Protein AF-A0A418JIF5-F1 (afdb_monomer_lite)

Organism: Staphylococcus hyicus (NCBI:txid1284)

Foldseek 3Di:
DDPQPPCLVVLVVVLVVVLVVVCVVDDVDPVSSVVSSVVSVVVSVVVLVVVVCVQLCVVVCQFPVNLCVVLVPDDPVVNVVCVPPCSNHVPDGPDPDDPRDSVSVSVVD

Secondary structure (DSSP, 8-state):
-----TTHHHHHHHHHHHHHHHHHTS---HHHHHHHHHHHHHHHHHHHHHHHHHHTTTT-TTSHHHHHHHHHHS-HHHHHHTSS-TTTS--S-S-SS----TTTGGG--

Radius of gyration: 21.92 Å; chains: 1; bounding box: 45×17×59 Å

pLDDT: mean 77.01, std 14.3, range [36.31, 92.94]

Structure (mmCIF, N/CA/C/O backbone):
data_AF-A0A418JIF5-F1
#
_entry.id   AF-A0A418JIF5-F1
#
loop_
_atom_site.group_PDB
_atom_site.id
_atom_site.type_symbol
_atom_site.label_atom_id
_atom_site.label_alt_id
_atom_site.label_comp_id
_atom_site.label_asym_id
_atom_site.label_entity_id
_atom_site.label_seq_id
_atom_site.pdbx_PDB_ins_code
_atom_site.Cartn_x
_atom_site.Cartn_y
_atom_site.Cartn_z
_atom_site.occupancy
_atom_site.B_iso_or_equiv
_atom_site.auth_seq_id
_atom_site.auth_comp_id
_atom_site.auth_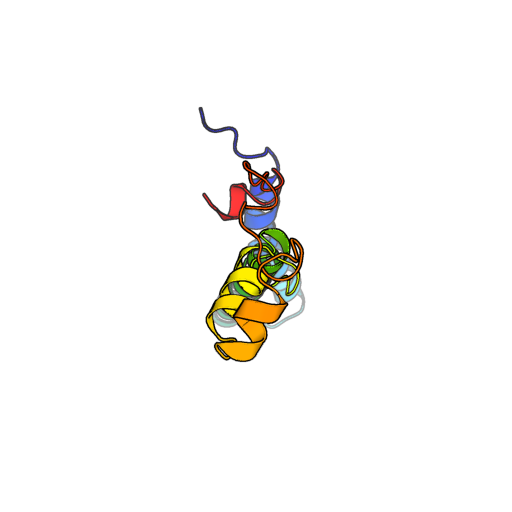asym_id
_atom_site.auth_atom_id
_atom_site.pdbx_PDB_model_num
ATOM 1 N N . MET A 1 1 ? -22.774 1.081 -15.775 1.00 36.31 1 MET A N 1
ATOM 2 C CA . MET A 1 1 ? -21.474 1.619 -16.228 1.00 36.31 1 MET A CA 1
ATOM 3 C C . MET A 1 1 ? -20.749 2.185 -15.016 1.00 36.31 1 MET A C 1
ATOM 5 O O . MET A 1 1 ? -21.178 3.198 -14.481 1.00 36.31 1 MET A O 1
ATOM 9 N N . SER A 1 2 ? -19.736 1.484 -14.513 1.00 39.78 2 SER A N 1
ATOM 10 C CA . SER A 1 2 ? -18.905 1.918 -13.388 1.00 39.78 2 SER A CA 1
ATOM 11 C C . SER A 1 2 ? -18.108 3.160 -13.790 1.00 39.78 2 SER A C 1
ATOM 13 O O . SER A 1 2 ? -17.247 3.105 -14.666 1.00 39.78 2 SER A O 1
ATOM 15 N N . HIS A 1 3 ? -18.405 4.299 -13.165 1.00 41.69 3 HIS A N 1
ATOM 16 C CA . HIS A 1 3 ? -17.580 5.495 -13.284 1.00 41.69 3 HIS A CA 1
ATOM 17 C C . HIS A 1 3 ? -16.248 5.244 -12.568 1.00 41.69 3 HIS A C 1
ATOM 19 O O . HIS A 1 3 ? -16.072 5.602 -11.404 1.00 41.69 3 HIS A O 1
ATOM 25 N N . LEU A 1 4 ? -15.304 4.612 -13.270 1.00 50.19 4 LEU A N 1
ATOM 26 C CA . LEU A 1 4 ? -13.888 4.786 -12.973 1.00 50.19 4 LEU A CA 1
ATOM 27 C C . LEU A 1 4 ? -13.645 6.302 -12.931 1.00 50.19 4 LEU A C 1
ATOM 29 O O . LEU A 1 4 ? -14.041 6.997 -13.874 1.00 50.19 4 LEU A O 1
ATOM 33 N N . PRO A 1 5 ? -13.046 6.858 -11.866 1.00 54.94 5 PRO A N 1
ATOM 34 C CA . PRO A 1 5 ? -12.653 8.253 -11.889 1.00 54.94 5 PRO A CA 1
ATOM 35 C C . PRO A 1 5 ? -11.754 8.441 -13.100 1.00 54.94 5 PRO A C 1
ATOM 37 O O . PRO A 1 5 ? -10.807 7.687 -13.305 1.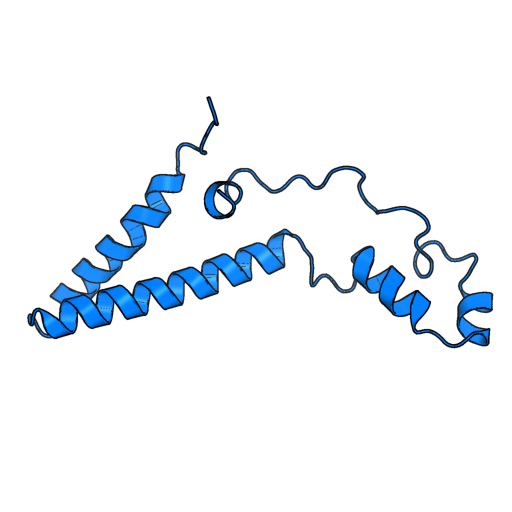00 54.94 5 PRO A O 1
ATOM 40 N N . GLN A 1 6 ? -12.036 9.460 -13.899 1.00 58.44 6 GLN A N 1
ATOM 41 C CA . GLN A 1 6 ? -11.399 9.727 -15.191 1.00 58.44 6 GLN A CA 1
ATOM 42 C C . GLN A 1 6 ? -9.857 9.875 -15.137 1.00 58.44 6 GLN A C 1
ATOM 44 O O . GLN A 1 6 ? -9.214 10.054 -16.164 1.00 58.44 6 GLN A O 1
ATOM 49 N N . ARG A 1 7 ? -9.246 9.778 -13.948 1.00 62.47 7 ARG A N 1
ATOM 50 C CA . ARG A 1 7 ? -7.814 9.927 -13.665 1.00 62.47 7 ARG A CA 1
ATOM 51 C C . ARG A 1 7 ? -7.092 8.629 -13.264 1.00 62.47 7 ARG A C 1
ATOM 53 O O . ARG A 1 7 ? -5.885 8.685 -13.072 1.00 62.47 7 ARG A O 1
ATOM 60 N N . SER A 1 8 ? -7.756 7.469 -13.173 1.00 63.31 8 SER A N 1
ATOM 61 C CA . SER A 1 8 ? -7.097 6.197 -12.787 1.00 63.31 8 SER A CA 1
ATOM 62 C C . SER A 1 8 ? -5.949 5.797 -13.719 1.00 63.31 8 SER A C 1
ATOM 64 O O . SER A 1 8 ? -4.944 5.241 -13.284 1.00 63.31 8 SER A O 1
ATOM 66 N N . TRP A 1 9 ? -6.070 6.153 -14.999 1.00 68.75 9 TRP A N 1
ATOM 67 C CA . TRP A 1 9 ? -5.051 5.933 -16.026 1.00 68.75 9 TRP A CA 1
ATOM 68 C C . TRP A 1 9 ? -3.710 6.601 -15.712 1.00 68.75 9 TRP A C 1
ATOM 70 O O . TRP A 1 9 ? -2.676 6.121 -16.165 1.00 68.75 9 TRP A O 1
ATOM 80 N N . VAL A 1 10 ? -3.708 7.673 -14.911 1.00 74.38 10 VAL A N 1
ATOM 81 C CA . VAL A 1 10 ? -2.478 8.363 -14.505 1.00 74.38 10 VAL A CA 1
ATOM 82 C C . VAL A 1 10 ? -1.573 7.424 -13.710 1.00 74.38 10 VAL A C 1
ATOM 84 O O . VAL A 1 10 ? -0.374 7.403 -13.957 1.00 74.38 10 VAL A O 1
ATOM 87 N N . TYR A 1 11 ? -2.128 6.592 -12.824 1.00 71.31 11 TYR A N 1
ATOM 88 C CA . TYR A 1 11 ? -1.338 5.642 -12.033 1.00 71.31 11 TYR A CA 1
ATOM 89 C C . TYR A 1 11 ? -0.750 4.525 -12.898 1.00 71.31 11 TYR A C 1
ATOM 91 O O . TYR A 1 11 ? 0.417 4.178 -12.737 1.00 71.31 11 TYR A O 1
ATOM 99 N N . ILE A 1 12 ? -1.530 4.026 -13.863 1.00 76.56 12 ILE A N 1
ATOM 100 C CA . ILE A 1 12 ? -1.097 2.981 -14.803 1.00 76.56 12 ILE A CA 1
ATOM 101 C C . ILE A 1 12 ? 0.030 3.494 -15.707 1.00 76.56 12 ILE A C 1
ATOM 103 O O . ILE A 1 12 ? 0.971 2.761 -15.993 1.00 76.56 12 ILE A O 1
ATOM 107 N N . LEU A 1 13 ? -0.040 4.757 -16.139 1.00 82.56 13 LEU A N 1
ATOM 108 C CA . LEU A 1 13 ? 0.976 5.374 -16.995 1.00 82.56 13 LEU A CA 1
ATOM 109 C C . LEU A 1 13 ? 2.204 5.866 -16.219 1.00 82.56 13 LEU A C 1
ATOM 111 O O . LEU A 1 13 ? 3.276 6.004 -16.805 1.00 82.56 13 LEU A O 1
ATOM 115 N N . MET A 1 14 ? 2.083 6.096 -14.911 1.00 83.44 14 MET A N 1
ATOM 116 C CA . MET A 1 14 ? 3.182 6.599 -14.086 1.00 83.44 14 MET A CA 1
ATOM 117 C C . MET A 1 14 ? 4.325 5.585 -13.968 1.00 83.44 14 MET A C 1
ATOM 119 O O . MET A 1 14 ? 5.483 5.956 -14.138 1.00 83.44 14 MET A O 1
ATOM 123 N N . THR A 1 15 ? 4.028 4.300 -13.753 1.00 85.56 15 THR A N 1
ATOM 124 C CA . THR A 1 15 ? 5.053 3.245 -13.649 1.00 85.56 15 THR A CA 1
ATOM 125 C C . THR A 1 15 ? 5.910 3.095 -14.918 1.00 85.56 15 THR A C 1
ATOM 127 O O . THR A 1 15 ? 7.139 3.153 -14.793 1.00 85.56 15 THR A O 1
ATOM 130 N N . PRO A 1 16 ? 5.348 2.951 -16.139 1.00 87.75 16 PRO A N 1
ATOM 131 C CA . PRO A 1 16 ? 6.158 2.882 -17.353 1.00 87.75 16 PRO A CA 1
ATOM 132 C C . PRO A 1 16 ? 6.889 4.200 -17.647 1.00 87.75 16 PRO A C 1
ATOM 134 O O . PRO A 1 16 ? 8.031 4.148 -18.094 1.00 87.75 16 PRO A O 1
ATOM 137 N N . LEU A 1 17 ? 6.313 5.371 -17.334 1.00 89.56 17 LEU A N 1
ATOM 138 C CA . LEU A 1 17 ? 7.010 6.659 -17.481 1.00 89.56 17 LEU A CA 1
ATOM 139 C C . LEU A 1 17 ? 8.242 6.756 -16.578 1.00 89.56 17 LEU A C 1
ATOM 141 O O . LEU A 1 17 ? 9.330 7.051 -17.067 1.00 89.56 17 LEU A O 1
ATOM 145 N N . CYS A 1 18 ? 8.098 6.466 -15.281 1.00 87.31 18 CYS A N 1
ATOM 146 C CA . CYS A 1 18 ? 9.223 6.447 -14.343 1.00 87.31 18 CYS A CA 1
ATOM 147 C C . CYS A 1 18 ? 10.292 5.440 -14.778 1.00 87.31 18 CYS A C 1
ATOM 149 O O . CYS A 1 18 ? 11.482 5.736 -14.716 1.00 87.31 18 CYS A O 1
ATOM 151 N N . THR A 1 19 ? 9.862 4.283 -15.289 1.00 90.12 19 THR A N 1
ATOM 152 C CA . THR A 1 19 ? 10.771 3.254 -15.798 1.00 90.12 19 THR A CA 1
ATOM 153 C C . THR A 1 19 ? 11.593 3.766 -16.978 1.00 90.12 19 THR A C 1
ATOM 155 O O . THR A 1 19 ? 12.815 3.651 -16.970 1.00 90.12 19 THR A O 1
ATOM 158 N N . ILE A 1 20 ? 10.941 4.365 -17.978 1.00 89.06 20 ILE A N 1
ATOM 159 C CA . ILE A 1 20 ? 11.607 4.896 -19.175 1.00 89.06 20 ILE A CA 1
ATOM 160 C C . ILE A 1 20 ? 12.564 6.027 -18.798 1.00 89.06 20 ILE A C 1
ATOM 162 O O . ILE A 1 20 ? 13.716 6.011 -19.224 1.00 89.06 20 ILE A O 1
ATOM 166 N N . VAL A 1 21 ? 12.122 6.974 -17.964 1.00 91.06 21 VAL A N 1
ATOM 167 C CA . VAL A 1 21 ? 12.959 8.096 -17.521 1.00 91.06 21 VAL A CA 1
ATOM 168 C C . VAL A 1 21 ? 14.207 7.586 -16.808 1.00 91.06 21 VAL A C 1
ATOM 170 O O . VAL A 1 21 ? 15.309 7.977 -17.170 1.00 91.06 21 VAL A O 1
ATOM 173 N N . SER A 1 22 ? 14.072 6.683 -15.836 1.00 87.19 22 SER A N 1
ATOM 174 C CA . SER A 1 22 ? 15.235 6.159 -15.115 1.00 87.19 22 SER A CA 1
ATOM 175 C C . SER A 1 22 ? 16.121 5.253 -15.975 1.00 87.19 22 SER A C 1
ATOM 177 O O . SER A 1 22 ? 17.330 5.214 -15.758 1.00 87.19 22 SER A O 1
ATOM 179 N N . TRP A 1 23 ? 15.562 4.556 -16.967 1.00 89.94 23 TRP A N 1
ATOM 180 C CA . TRP A 1 23 ? 16.344 3.752 -17.906 1.00 89.94 23 TRP A CA 1
ATOM 181 C C . TRP A 1 23 ? 17.234 4.611 -18.814 1.00 89.94 23 TRP A C 1
ATOM 183 O O . TRP A 1 23 ? 18.392 4.250 -19.013 1.00 89.94 23 TRP A O 1
ATOM 193 N N . LEU A 1 24 ? 16.751 5.778 -19.266 1.00 88.06 24 LEU A N 1
ATOM 194 C CA . LEU A 1 24 ? 17.535 6.731 -20.074 1.00 88.06 24 LEU A CA 1
ATOM 195 C C . LEU A 1 24 ? 18.804 7.232 -19.361 1.00 88.06 24 LEU A C 1
ATOM 197 O O . LEU A 1 24 ? 19.786 7.577 -20.014 1.00 88.06 24 LEU A O 1
ATOM 201 N N . PHE A 1 25 ? 18.802 7.258 -18.025 1.00 89.00 25 PHE A N 1
ATOM 202 C CA . PHE A 1 25 ? 19.951 7.666 -17.207 1.00 89.00 25 PHE A CA 1
ATOM 203 C C . PHE A 1 25 ? 20.810 6.489 -16.721 1.00 89.00 25 PHE A C 1
ATOM 205 O O . PHE A 1 25 ? 21.677 6.672 -15.867 1.00 89.00 25 PHE A O 1
ATOM 212 N N . SER A 1 26 ? 20.570 5.275 -17.220 1.00 83.06 26 SER A N 1
ATOM 213 C CA . SER A 1 26 ? 21.214 4.065 -16.714 1.00 83.06 26 SER A CA 1
ATOM 214 C C . SER A 1 26 ? 21.744 3.162 -17.833 1.00 83.06 26 SER A C 1
ATOM 216 O O . SER A 1 26 ? 21.961 3.584 -18.970 1.00 83.06 26 SER A O 1
ATOM 218 N N . LEU A 1 27 ? 22.031 1.904 -17.498 1.00 85.19 27 LEU A N 1
ATOM 219 C CA . LEU A 1 27 ? 22.494 0.904 -18.447 1.00 85.19 27 LEU A CA 1
ATOM 220 C C . LEU A 1 27 ? 21.354 0.521 -19.394 1.00 85.19 27 LEU A C 1
ATOM 222 O O . LEU A 1 27 ? 20.313 0.007 -18.977 1.00 85.19 27 LEU A O 1
ATOM 226 N N . HIS A 1 28 ? 21.595 0.723 -20.689 1.00 88.94 28 HIS A N 1
ATOM 227 C CA . HIS A 1 28 ? 20.632 0.490 -21.766 1.00 88.94 28 HIS A CA 1
ATOM 228 C C . HIS A 1 28 ? 20.541 -0.997 -22.151 1.00 88.94 28 HIS A C 1
ATOM 230 O O . HIS A 1 28 ? 20.563 -1.359 -23.325 1.00 88.94 28 HIS A O 1
ATOM 236 N N . THR A 1 29 ? 20.466 -1.885 -21.158 1.00 92.19 29 THR A N 1
ATOM 237 C CA . THR A 1 29 ? 20.246 -3.318 -21.375 1.00 92.19 29 THR A CA 1
ATOM 238 C C . THR A 1 29 ? 18.790 -3.679 -21.104 1.00 92.19 29 THR A C 1
ATOM 240 O O . THR A 1 29 ? 18.127 -3.102 -20.239 1.00 92.19 29 THR A O 1
ATOM 243 N N . TRP A 1 30 ? 18.288 -4.665 -21.848 1.00 87.31 30 TRP A N 1
ATOM 244 C CA . TRP A 1 30 ? 16.920 -5.164 -21.696 1.00 87.31 30 TRP A CA 1
ATOM 245 C C . TRP A 1 30 ? 16.655 -5.736 -20.297 1.00 87.31 30 TRP A C 1
ATOM 247 O O . TRP A 1 30 ? 15.610 -5.495 -19.697 1.00 87.31 30 TRP A O 1
ATOM 257 N N . THR A 1 31 ? 17.635 -6.447 -19.740 1.00 90.19 31 THR A N 1
ATOM 258 C CA . THR A 1 31 ? 17.552 -7.011 -18.388 1.00 90.19 31 THR A CA 1
ATOM 259 C C . THR A 1 31 ? 17.447 -5.920 -17.328 1.00 90.19 31 THR A C 1
ATOM 261 O O . THR A 1 31 ? 16.624 -6.020 -16.421 1.00 90.19 31 THR A O 1
ATOM 264 N N . HIS A 1 32 ? 18.227 -4.844 -17.464 1.00 88.19 32 HIS A N 1
ATOM 265 C CA . HIS A 1 32 ? 18.165 -3.710 -16.549 1.00 88.19 32 HIS A CA 1
ATOM 266 C C . HIS A 1 32 ? 16.820 -2.975 -16.644 1.00 88.19 32 HIS A C 1
ATOM 268 O O . HIS A 1 32 ? 16.251 -2.615 -15.617 1.00 88.19 32 HIS A O 1
ATOM 274 N N . PHE A 1 33 ? 16.265 -2.829 -17.852 1.00 90.38 33 PHE A N 1
ATOM 275 C CA . PHE A 1 33 ? 14.934 -2.252 -18.061 1.00 90.38 33 PHE A CA 1
ATOM 276 C C . PHE A 1 33 ? 13.834 -3.029 -17.320 1.00 90.38 33 PHE A C 1
ATOM 278 O O . PHE A 1 33 ? 13.065 -2.431 -16.566 1.00 90.38 33 PHE A O 1
ATOM 285 N N . ILE A 1 34 ? 13.787 -4.359 -17.477 1.00 91.62 34 ILE A N 1
ATOM 286 C CA . ILE A 1 34 ? 12.795 -5.206 -16.791 1.00 91.62 34 ILE A CA 1
ATOM 287 C C . ILE A 1 34 ? 12.947 -5.109 -15.270 1.00 91.62 34 ILE A C 1
ATOM 289 O O . ILE A 1 34 ? 11.956 -4.936 -14.559 1.00 91.62 34 ILE A O 1
ATOM 293 N N . ASN A 1 35 ? 14.179 -5.198 -14.764 1.00 92.62 35 ASN A N 1
ATOM 294 C CA . ASN A 1 35 ? 14.437 -5.135 -13.325 1.00 92.62 35 ASN A CA 1
ATOM 295 C C . ASN A 1 35 ? 13.965 -3.807 -12.728 1.00 92.62 35 ASN A C 1
ATOM 297 O O . ASN A 1 35 ? 13.364 -3.770 -11.652 1.00 92.62 35 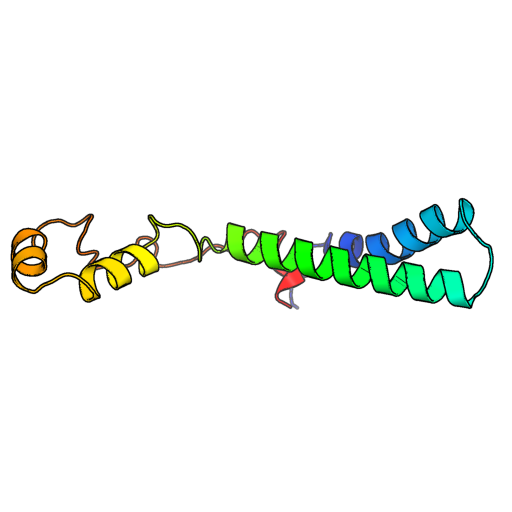ASN A O 1
ATOM 301 N N . LEU A 1 36 ? 14.210 -2.717 -13.446 1.00 91.12 36 LEU A N 1
ATOM 302 C CA . LEU A 1 36 ? 13.831 -1.379 -13.036 1.00 91.12 36 LEU A CA 1
ATOM 303 C C . LEU A 1 36 ? 12.303 -1.199 -13.070 1.00 91.12 36 LEU A C 1
ATOM 305 O O . LEU A 1 36 ? 11.737 -0.688 -12.103 1.00 91.12 36 LEU A O 1
ATOM 309 N N . PHE A 1 37 ? 11.625 -1.720 -14.099 1.00 91.44 37 PHE A N 1
ATOM 310 C CA . PHE A 1 37 ? 10.159 -1.756 -14.164 1.00 91.44 37 PHE A CA 1
ATOM 311 C C . PHE A 1 37 ? 9.551 -2.482 -12.961 1.00 91.44 37 PHE A C 1
ATOM 313 O O . PHE A 1 37 ? 8.665 -1.957 -12.283 1.00 91.44 37 PHE A O 1
ATOM 320 N N . PHE A 1 38 ? 10.057 -3.680 -12.661 1.00 92.94 38 PHE A N 1
ATOM 321 C CA . PHE A 1 38 ? 9.552 -4.496 -11.561 1.00 92.94 38 PHE A CA 1
ATOM 322 C C . PHE A 1 38 ? 9.796 -3.835 -10.198 1.00 92.94 38 PHE A C 1
ATOM 324 O O . PHE A 1 38 ? 8.904 -3.800 -9.351 1.00 92.94 38 PHE A O 1
ATOM 331 N N . THR A 1 39 ? 10.972 -3.230 -10.015 1.00 91.94 39 THR A N 1
ATOM 332 C CA . THR A 1 39 ? 11.324 -2.497 -8.792 1.00 91.94 39 THR A CA 1
ATOM 333 C C . THR A 1 39 ? 10.371 -1.327 -8.552 1.00 91.94 39 THR A C 1
ATOM 335 O O . THR A 1 39 ? 9.795 -1.216 -7.469 1.00 91.94 39 THR A O 1
ATOM 338 N N . PHE A 1 40 ? 10.137 -0.483 -9.563 1.00 90.62 40 PHE A N 1
ATOM 339 C CA . PHE A 1 40 ? 9.186 0.623 -9.437 1.00 90.62 40 PHE A CA 1
ATOM 340 C C . PHE A 1 40 ? 7.759 0.129 -9.207 1.00 90.62 40 PHE A C 1
ATOM 342 O O . PHE A 1 40 ? 7.052 0.703 -8.380 1.00 90.62 40 PHE A O 1
ATOM 349 N N . SER A 1 41 ? 7.342 -0.951 -9.872 1.00 90.00 41 SER A N 1
ATOM 350 C CA . SER A 1 41 ? 6.020 -1.547 -9.661 1.00 90.00 41 SER A CA 1
ATOM 351 C C . SER A 1 41 ? 5.805 -1.964 -8.204 1.00 90.00 41 SER A C 1
ATOM 353 O O . SER A 1 41 ? 4.757 -1.664 -7.635 1.00 90.00 41 SER A O 1
ATOM 355 N N . ILE A 1 42 ? 6.792 -2.614 -7.577 1.00 91.62 42 ILE A N 1
ATOM 356 C CA . ILE A 1 42 ? 6.709 -3.006 -6.162 1.00 91.62 42 ILE A CA 1
ATOM 357 C C . ILE A 1 42 ? 6.646 -1.773 -5.256 1.00 91.62 42 ILE A C 1
ATOM 359 O O . ILE A 1 42 ? 5.806 -1.717 -4.359 1.00 91.62 42 ILE A O 1
ATOM 363 N N . ILE A 1 43 ? 7.496 -0.770 -5.494 1.00 92.19 43 ILE A N 1
ATOM 364 C CA . ILE A 1 43 ? 7.515 0.461 -4.692 1.00 92.19 43 ILE A CA 1
ATOM 365 C C . ILE A 1 43 ? 6.153 1.160 -4.752 1.00 92.19 43 ILE A C 1
ATOM 367 O O . ILE A 1 43 ? 5.584 1.496 -3.712 1.00 92.19 43 ILE A O 1
ATOM 371 N N . PHE A 1 44 ? 5.594 1.339 -5.951 1.00 88.81 44 PHE A N 1
ATOM 372 C CA . PHE A 1 44 ? 4.280 1.955 -6.111 1.00 88.81 44 PHE A CA 1
ATOM 373 C C . PHE A 1 44 ? 3.171 1.126 -5.460 1.00 88.81 44 PHE A C 1
ATOM 375 O O . PHE A 1 44 ? 2.301 1.708 -4.817 1.00 88.81 44 PHE A O 1
ATOM 382 N N . ALA A 1 45 ? 3.219 -0.206 -5.547 1.00 86.94 45 ALA A N 1
ATOM 383 C CA . ALA A 1 45 ? 2.255 -1.072 -4.873 1.00 86.94 45 ALA A CA 1
ATOM 384 C C . ALA A 1 45 ? 2.282 -0.888 -3.345 1.00 86.94 45 ALA A C 1
ATOM 386 O O . ALA A 1 45 ? 1.233 -0.710 -2.728 1.00 86.94 45 ALA A O 1
ATOM 387 N N . ILE A 1 46 ? 3.472 -0.850 -2.735 1.00 90.56 46 ILE A N 1
ATOM 388 C CA . ILE A 1 46 ? 3.631 -0.626 -1.288 1.00 90.56 46 ILE A CA 1
ATOM 389 C C . ILE A 1 46 ? 3.120 0.765 -0.884 1.00 90.56 46 ILE A C 1
ATOM 391 O O . ILE A 1 46 ? 2.435 0.905 0.134 1.00 90.56 46 ILE A O 1
ATOM 395 N N . LEU A 1 47 ? 3.428 1.799 -1.672 1.00 88.44 47 LEU A N 1
ATOM 396 C CA . LEU A 1 47 ? 2.975 3.167 -1.406 1.00 88.44 47 LEU A CA 1
ATOM 397 C C . LEU A 1 47 ? 1.452 3.294 -1.506 1.00 88.44 47 LEU A C 1
ATOM 399 O O . LEU A 1 47 ? 0.829 3.865 -0.612 1.00 88.44 47 LEU A O 1
ATOM 403 N N . LEU A 1 48 ? 0.846 2.736 -2.557 1.00 83.25 48 LEU A N 1
ATOM 404 C CA . LEU A 1 48 ? -0.608 2.730 -2.734 1.00 83.25 48 LEU A CA 1
ATOM 405 C C . LEU A 1 48 ? -1.300 1.965 -1.605 1.00 83.25 48 LEU A C 1
ATOM 407 O O . LEU A 1 48 ? -2.270 2.464 -1.040 1.00 83.25 48 LEU A O 1
ATOM 411 N N . PHE A 1 49 ? -0.764 0.807 -1.218 1.00 83.88 49 PHE A N 1
ATOM 412 C CA . PHE A 1 49 ? -1.277 0.039 -0.087 1.00 83.88 49 PHE A CA 1
ATOM 413 C C . PHE A 1 49 ? -1.200 0.828 1.227 1.00 83.88 49 PHE A C 1
ATOM 415 O O . PHE A 1 49 ? -2.157 0.876 1.994 1.00 83.88 49 PHE A O 1
ATOM 422 N N . THR A 1 50 ? -0.084 1.515 1.472 1.00 84.38 50 THR A N 1
ATOM 423 C CA . THR A 1 50 ? 0.087 2.340 2.675 1.00 84.38 50 THR A CA 1
ATOM 424 C C . THR A 1 50 ? -0.894 3.516 2.693 1.00 84.38 50 THR A C 1
ATOM 426 O O . THR A 1 50 ? -1.499 3.798 3.727 1.00 84.38 50 THR A O 1
ATOM 429 N N . LEU A 1 51 ? -1.102 4.184 1.553 1.00 81.12 51 LEU A N 1
ATOM 430 C CA . LEU A 1 51 ? -2.094 5.254 1.421 1.00 81.12 51 LEU A CA 1
ATOM 431 C C . LEU A 1 51 ? -3.517 4.752 1.683 1.00 81.12 51 LEU A C 1
ATOM 433 O O . LEU A 1 51 ? -4.248 5.415 2.418 1.00 81.12 51 LEU A O 1
ATOM 437 N N . LEU A 1 52 ? -3.876 3.576 1.158 1.00 78.25 52 LEU A N 1
ATOM 438 C CA . LEU A 1 52 ? -5.162 2.928 1.431 1.00 78.25 52 LEU A CA 1
ATOM 439 C C . LEU A 1 52 ? -5.374 2.736 2.936 1.00 78.25 52 LEU A C 1
ATOM 441 O O . LEU A 1 52 ? -6.384 3.179 3.481 1.00 78.25 52 LEU A O 1
ATOM 445 N N . VAL A 1 53 ? -4.387 2.162 3.629 1.00 78.31 53 VAL A N 1
ATOM 446 C CA . VAL A 1 53 ? -4.453 1.925 5.080 1.00 78.31 53 VAL A CA 1
ATOM 447 C C . VAL A 1 53 ? -4.628 3.229 5.870 1.00 78.31 53 VAL A C 1
ATOM 449 O O . VAL A 1 53 ? -5.414 3.276 6.821 1.00 78.31 53 VAL A O 1
ATOM 452 N N . IL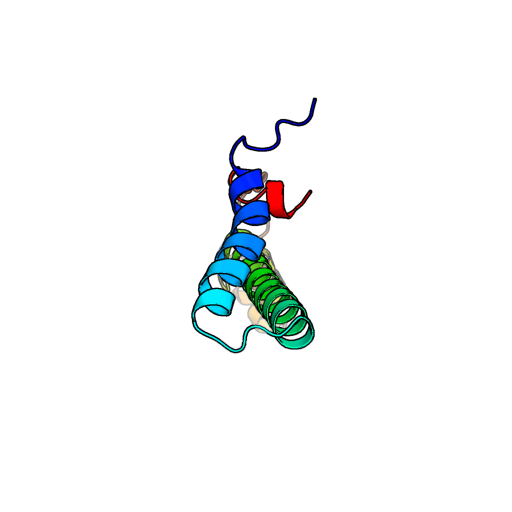E A 1 54 ? -3.923 4.297 5.479 1.00 75.81 54 ILE A N 1
ATOM 453 C CA . ILE A 1 54 ? -4.041 5.621 6.111 1.00 75.81 54 ILE A CA 1
ATOM 454 C C . ILE A 1 54 ? -5.436 6.218 5.879 1.00 75.81 54 ILE A C 1
ATOM 456 O O . ILE A 1 54 ? -6.025 6.786 6.797 1.00 75.81 54 ILE A O 1
ATOM 460 N N . GLN A 1 55 ? -5.980 6.095 4.669 1.00 67.38 55 GLN A N 1
ATOM 461 C CA . GLN A 1 55 ? -7.235 6.743 4.272 1.00 67.38 55 GLN A CA 1
ATOM 462 C C . GLN A 1 55 ? -8.477 6.041 4.788 1.00 67.38 55 GLN A C 1
ATOM 464 O O . GLN A 1 55 ? -9.432 6.709 5.183 1.00 67.38 55 GLN A O 1
ATOM 469 N N . GLU A 1 56 ? -8.468 4.711 4.826 1.00 65.94 56 GLU A N 1
ATOM 470 C CA . GLU A 1 56 ? -9.514 3.966 5.521 1.00 65.94 56 GLU A CA 1
ATOM 471 C C . GLU A 1 56 ? -9.480 4.242 7.031 1.00 65.94 56 GLU A C 1
ATOM 473 O O . GLU A 1 56 ? -10.442 3.953 7.744 1.00 65.94 56 GLU A O 1
ATOM 478 N N . GLY A 1 57 ? -8.392 4.849 7.529 1.00 64.00 57 GLY A N 1
ATOM 479 C CA . GLY A 1 57 ? -8.217 5.160 8.939 1.00 64.00 57 GLY A CA 1
ATOM 480 C C . GLY A 1 57 ? -8.234 3.893 9.783 1.00 64.00 57 GLY A C 1
ATOM 481 O O . GLY A 1 57 ? -8.534 3.966 10.975 1.00 64.00 57 GLY A O 1
ATOM 482 N N . ILE A 1 58 ? -7.929 2.735 9.173 1.00 65.69 58 ILE A N 1
ATOM 483 C CA . ILE A 1 58 ? -7.904 1.444 9.861 1.00 65.69 58 ILE A CA 1
ATOM 484 C C . ILE A 1 58 ? -6.978 1.563 11.063 1.00 65.69 58 ILE A C 1
ATOM 486 O O . ILE A 1 58 ? -7.370 1.150 12.143 1.00 65.69 58 ILE A O 1
ATOM 490 N N . LEU A 1 59 ? -5.810 2.195 10.889 1.00 65.50 59 LEU A N 1
ATOM 491 C CA . LEU A 1 59 ? -4.795 2.402 11.928 1.00 65.50 59 LEU A CA 1
ATOM 492 C C . LEU A 1 59 ? -4.987 3.668 12.783 1.00 65.50 59 LEU A C 1
ATOM 494 O O . LEU A 1 59 ? -4.103 4.008 13.568 1.00 65.50 59 LEU A O 1
ATOM 498 N N . ASP A 1 60 ? -6.112 4.379 12.676 1.00 69.62 60 ASP A N 1
ATOM 499 C CA . ASP A 1 60 ? -6.387 5.490 13.589 1.00 69.62 60 ASP A CA 1
ATOM 500 C C . ASP A 1 60 ? -6.680 4.932 14.993 1.00 69.62 60 ASP A C 1
ATOM 502 O O . ASP A 1 60 ? -7.671 4.234 15.226 1.00 69.62 60 ASP A O 1
ATOM 506 N N . VAL A 1 61 ? -5.819 5.261 15.959 1.00 66.62 61 VAL A N 1
ATOM 507 C CA . VAL A 1 61 ? -5.925 4.832 17.366 1.00 66.62 61 VAL A CA 1
ATOM 508 C C . VAL A 1 61 ? -7.201 5.377 18.029 1.00 66.62 61 VAL A C 1
ATOM 510 O O . VAL A 1 61 ? -7.703 4.808 19.001 1.00 66.62 61 VAL A O 1
ATOM 513 N N . THR A 1 62 ? -7.768 6.456 17.485 1.00 70.88 62 THR A N 1
ATOM 514 C CA . THR A 1 62 ? -9.040 7.046 17.923 1.00 70.88 62 THR A CA 1
ATOM 515 C C . THR A 1 62 ? -10.251 6.516 17.149 1.00 70.88 62 THR A C 1
ATOM 517 O O . THR A 1 62 ? -11.391 6.909 17.430 1.00 70.88 62 THR A O 1
ATOM 520 N N . SER A 1 63 ? -10.041 5.590 16.207 1.00 72.62 63 SER A N 1
ATOM 521 C CA . SER A 1 63 ? -11.117 4.962 15.443 1.00 72.62 63 SER A CA 1
ATOM 522 C C . SER A 1 63 ? -12.068 4.169 16.342 1.00 72.62 63 SER A C 1
ATOM 524 O O . SER A 1 63 ? -11.769 3.791 17.479 1.00 72.62 63 SER A O 1
ATOM 526 N N . TYR A 1 64 ? -13.273 3.917 15.830 1.00 77.19 64 TYR A N 1
ATOM 527 C CA . TYR A 1 64 ? -14.252 3.070 16.510 1.00 77.19 64 TYR A CA 1
ATOM 528 C C . TYR A 1 64 ? -13.690 1.669 16.797 1.00 77.19 64 TYR A C 1
ATOM 530 O O . TYR A 1 64 ? -13.781 1.206 17.934 1.00 77.19 64 TYR A O 1
ATOM 538 N N . GLY A 1 65 ? -13.070 1.037 15.793 1.00 76.62 65 GLY A N 1
ATOM 539 C CA . GLY A 1 65 ? -12.526 -0.318 15.896 1.00 76.62 65 GLY A CA 1
ATOM 540 C C . GLY A 1 65 ? -11.453 -0.429 16.976 1.00 76.62 65 GLY A C 1
ATOM 541 O O . GLY A 1 65 ? -11.581 -1.255 17.879 1.00 76.62 65 GLY A O 1
ATOM 542 N N . PHE A 1 66 ? -10.457 0.463 16.961 1.00 80.88 66 PHE A N 1
ATOM 543 C CA . PHE A 1 66 ? -9.388 0.458 17.962 1.00 80.88 66 PHE A CA 1
ATOM 544 C C . PHE A 1 66 ? -9.892 0.751 19.376 1.00 80.88 66 PHE A C 1
ATOM 546 O O . PHE A 1 66 ? -9.484 0.079 20.325 1.00 80.88 66 PHE A O 1
ATOM 553 N N . ARG A 1 67 ? -10.818 1.704 19.545 1.00 83.06 67 ARG A N 1
ATOM 554 C CA . ARG A 1 67 ? -11.400 2.004 20.864 1.00 83.06 67 ARG A CA 1
ATOM 555 C C . ARG A 1 67 ? -12.240 0.846 21.395 1.00 83.06 67 ARG A C 1
ATOM 557 O O . ARG A 1 67 ? -12.107 0.495 22.566 1.00 83.06 67 ARG A O 1
ATOM 564 N N . ARG A 1 68 ? -13.043 0.199 20.542 1.00 83.75 68 ARG A N 1
ATOM 565 C CA . ARG A 1 68 ? -13.833 -0.981 20.918 1.00 83.75 68 ARG A CA 1
ATOM 566 C C . ARG A 1 68 ? -12.938 -2.163 21.288 1.00 83.75 68 ARG A C 1
ATOM 568 O O . ARG A 1 68 ? -13.173 -2.794 22.315 1.00 83.75 68 ARG A O 1
ATOM 575 N N . PHE A 1 69 ? -11.898 -2.419 20.498 1.00 85.19 69 PHE A N 1
ATOM 576 C CA . PHE A 1 69 ? -10.902 -3.455 20.766 1.00 85.19 69 PHE A CA 1
ATOM 577 C C . PHE A 1 69 ? -10.169 -3.200 22.090 1.00 85.19 69 PHE A C 1
ATOM 579 O O . PHE A 1 69 ? -10.112 -4.075 22.955 1.00 85.19 69 PHE A O 1
ATOM 586 N N . LYS A 1 70 ? -9.702 -1.965 22.312 1.00 86.44 70 LYS A N 1
ATOM 587 C CA . LYS A 1 70 ? -9.076 -1.550 23.573 1.00 86.44 70 LYS A CA 1
ATOM 588 C C . LYS A 1 70 ? -10.015 -1.766 24.759 1.00 86.44 70 LYS A C 1
ATOM 590 O O . LYS A 1 70 ? -9.583 -2.339 25.753 1.00 86.44 70 LYS A O 1
ATOM 595 N N . TYR A 1 71 ? -11.287 -1.370 24.646 1.00 87.38 71 TYR A N 1
ATOM 596 C CA . TYR A 1 71 ? -12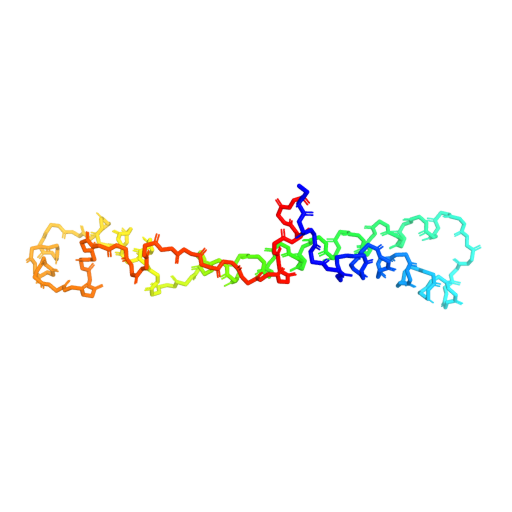.303 -1.596 25.679 1.00 87.38 71 TYR A CA 1
ATOM 597 C C . TYR A 1 71 ? -12.506 -3.079 25.983 1.00 87.38 71 TYR A C 1
ATOM 599 O O . TYR A 1 71 ? -12.516 -3.468 27.147 1.00 87.38 71 TYR A O 1
ATOM 607 N N . GLN A 1 72 ? -12.590 -3.932 24.959 1.00 86.94 72 GLN A N 1
ATOM 608 C CA . GLN A 1 72 ? -12.723 -5.381 25.133 1.00 86.94 72 GLN A CA 1
ATOM 609 C C . GLN A 1 72 ? -11.523 -6.016 25.846 1.00 86.94 72 GLN A C 1
ATOM 611 O O . GLN A 1 72 ? -11.727 -6.949 26.625 1.00 86.94 72 GLN A O 1
ATOM 616 N N . MET A 1 73 ? -10.313 -5.491 25.655 1.00 90.44 73 MET A N 1
ATOM 617 C CA . MET A 1 73 ? -9.103 -5.969 26.334 1.00 90.44 73 MET A CA 1
ATOM 618 C C . MET A 1 73 ? -8.921 -5.431 27.763 1.00 90.44 73 MET A C 1
ATOM 620 O O . MET A 1 73 ? -8.068 -5.932 28.495 1.00 90.44 73 MET A O 1
ATOM 624 N N . MET A 1 74 ? -9.694 -4.428 28.195 1.00 90.00 74 MET A N 1
ATOM 625 C CA . MET A 1 74 ? -9.589 -3.907 29.563 1.00 90.00 74 MET A CA 1
ATOM 626 C C . MET A 1 74 ? -10.016 -4.950 30.608 1.00 90.00 74 MET A C 1
ATOM 628 O O . MET A 1 74 ? -10.864 -5.816 30.359 1.00 90.00 74 MET A O 1
ATOM 632 N N . ARG A 1 75 ? -9.462 -4.834 31.822 1.00 90.31 75 ARG A N 1
ATOM 633 C CA . ARG A 1 75 ? -9.879 -5.646 32.975 1.00 90.31 75 ARG A CA 1
ATOM 634 C C . ARG A 1 75 ? -11.309 -5.284 33.385 1.00 90.31 75 ARG A C 1
ATOM 636 O O . ARG A 1 75 ? -11.740 -4.150 33.198 1.00 90.31 75 ARG A O 1
ATOM 643 N N . LYS A 1 76 ? -12.024 -6.230 34.004 1.00 88.94 76 LYS A N 1
ATOM 644 C CA . LYS A 1 76 ? -13.436 -6.061 34.405 1.00 88.94 76 LYS A CA 1
ATOM 645 C C . LYS A 1 76 ? -13.678 -4.779 35.222 1.00 88.94 76 LYS A C 1
ATOM 647 O O . LYS A 1 76 ? -14.514 -3.978 34.838 1.00 88.94 76 LYS A O 1
ATOM 652 N N . LYS A 1 77 ? -12.838 -4.516 36.231 1.00 89.62 77 LYS A N 1
ATOM 653 C CA . LYS A 1 77 ? -12.895 -3.294 37.059 1.00 89.62 77 LYS A CA 1
ATOM 654 C C . LYS A 1 77 ? -12.841 -1.983 36.256 1.00 89.62 77 LYS A C 1
ATOM 656 O O . LYS A 1 77 ? -13.463 -0.999 36.634 1.00 89.62 77 LYS A O 1
ATOM 661 N N . ASP A 1 78 ? -12.073 -1.967 35.167 1.00 86.69 78 ASP A N 1
ATOM 662 C CA . ASP A 1 78 ? -11.864 -0.773 34.352 1.00 86.69 78 ASP A CA 1
ATOM 663 C C . ASP A 1 78 ? -13.011 -0.640 33.337 1.00 86.69 78 ASP A C 1
ATOM 665 O O . ASP A 1 78 ? -13.477 0.465 33.077 1.00 86.69 78 ASP A O 1
ATOM 669 N N . LYS A 1 79 ? -13.546 -1.762 32.832 1.00 87.56 79 LYS A N 1
ATOM 670 C CA . LYS A 1 79 ? -14.754 -1.771 31.990 1.00 87.56 79 LYS A CA 1
ATOM 671 C C . LYS A 1 79 ? -15.965 -1.185 32.704 1.00 87.56 79 LYS A C 1
ATOM 673 O O . LYS A 1 79 ? -16.637 -0.356 32.097 1.00 87.56 79 LYS A O 1
ATOM 678 N N . ASP A 1 80 ? -16.190 -1.577 33.958 1.00 88.50 80 ASP A N 1
ATOM 679 C CA . ASP A 1 80 ? -17.312 -1.102 34.779 1.00 88.50 80 ASP A CA 1
ATOM 680 C C . ASP A 1 80 ? -17.191 0.413 35.035 1.00 88.50 80 ASP A C 1
ATOM 682 O O . ASP A 1 80 ? -18.170 1.153 34.984 1.00 88.50 80 ASP A O 1
ATOM 686 N N . ARG A 1 81 ? -15.958 0.910 35.216 1.00 87.94 81 ARG A N 1
ATOM 687 C CA . ARG A 1 81 ? -15.676 2.344 35.383 1.00 87.94 81 ARG A CA 1
ATOM 688 C C . ARG A 1 81 ? -15.950 3.163 34.118 1.00 87.94 81 ARG A C 1
ATOM 690 O O . ARG A 1 81 ? -16.392 4.302 34.222 1.00 87.94 81 ARG A O 1
ATOM 697 N N . TYR A 1 82 ? -15.651 2.613 32.942 1.00 86.75 82 TYR A N 1
ATOM 698 C CA . TYR A 1 82 ? -15.771 3.307 31.654 1.00 86.75 82 TYR A CA 1
ATOM 699 C C . TYR A 1 82 ? -17.048 2.949 30.879 1.00 86.75 82 TYR A C 1
ATOM 701 O O . TYR A 1 82 ? -17.189 3.333 29.721 1.00 86.75 82 TYR A O 1
ATOM 709 N N . GLU A 1 83 ? -17.985 2.214 31.481 1.00 84.81 83 GLU A N 1
ATOM 710 C CA . GLU A 1 83 ? -19.195 1.747 30.797 1.00 84.81 83 GLU A CA 1
ATOM 711 C C . GLU A 1 83 ? -20.108 2.899 30.352 1.00 84.81 83 GLU A C 1
ATOM 713 O O . GLU A 1 83 ? -20.695 2.838 29.264 1.00 84.81 83 GLU A O 1
ATOM 718 N N . SER A 1 84 ? -20.195 3.948 31.175 1.00 85.06 84 SER A N 1
ATOM 719 C CA . SER A 1 84 ? -20.962 5.168 30.907 1.00 85.06 84 SER A CA 1
ATOM 720 C C . SER A 1 84 ? -20.236 6.150 29.983 1.00 85.06 84 SER A C 1
ATOM 722 O O . SER A 1 84 ? -20.875 7.039 29.418 1.00 85.06 84 SER A O 1
ATOM 724 N N . ASP A 1 85 ? -18.924 5.990 29.793 1.00 84.12 85 ASP A N 1
ATOM 725 C CA . ASP A 1 85 ? -18.126 6.901 28.984 1.00 84.12 85 ASP A CA 1
ATOM 726 C C . ASP A 1 85 ? -18.220 6.538 27.495 1.00 84.12 85 ASP A C 1
ATOM 728 O O . ASP A 1 85 ? -17.668 5.542 27.018 1.00 84.12 85 ASP A O 1
ATOM 732 N N . SER A 1 86 ? -18.907 7.397 26.741 1.00 80.75 86 SER A N 1
ATOM 733 C CA . SER A 1 86 ? -19.106 7.252 25.294 1.00 80.75 86 SER A CA 1
ATOM 734 C C . SER A 1 86 ? -17.812 7.263 24.468 1.00 80.75 86 SER A C 1
ATOM 736 O O . SER A 1 86 ? -17.797 6.750 23.345 1.00 80.75 86 SER A O 1
ATOM 738 N N . PHE A 1 87 ? -16.717 7.815 25.000 1.00 80.56 87 PHE A N 1
ATOM 739 C CA . PHE A 1 87 ? -15.421 7.828 24.334 1.00 80.56 87 PHE A CA 1
ATOM 740 C C . PHE A 1 87 ? -14.702 6.481 24.462 1.00 80.56 87 PHE A C 1
ATOM 742 O O . PHE A 1 87 ? -14.161 5.985 23.469 1.00 80.56 87 PHE A O 1
ATOM 749 N N . PHE A 1 88 ? -14.705 5.878 25.655 1.00 79.44 88 PHE A N 1
ATOM 750 C CA . PHE A 1 88 ? -14.021 4.607 25.923 1.00 79.44 88 PHE A CA 1
ATOM 751 C C . PHE A 1 88 ? -14.868 3.379 25.577 1.00 79.44 88 PHE A C 1
ATOM 753 O O . PHE A 1 88 ? -14.304 2.385 25.125 1.00 79.44 88 PHE A O 1
ATOM 760 N N . ASN A 1 89 ? -16.194 3.440 25.726 1.00 85.44 89 ASN A N 1
ATOM 761 C CA . ASN A 1 89 ? -17.131 2.384 25.341 1.00 85.44 89 ASN A CA 1
ATOM 762 C C . ASN A 1 89 ? -18.026 2.850 24.181 1.00 85.44 89 ASN A C 1
ATOM 764 O O . ASN A 1 89 ? -19.200 3.180 24.380 1.00 85.44 89 ASN A O 1
ATOM 768 N N . PRO A 1 90 ? -17.507 2.889 22.943 1.00 79.75 90 PRO A N 1
ATOM 769 C CA . PRO A 1 90 ? -18.320 3.309 21.818 1.00 79.75 90 PRO A CA 1
ATOM 770 C C . PRO A 1 90 ? -19.397 2.248 21.534 1.00 79.75 90 PRO A C 1
ATOM 772 O O . PRO A 1 90 ?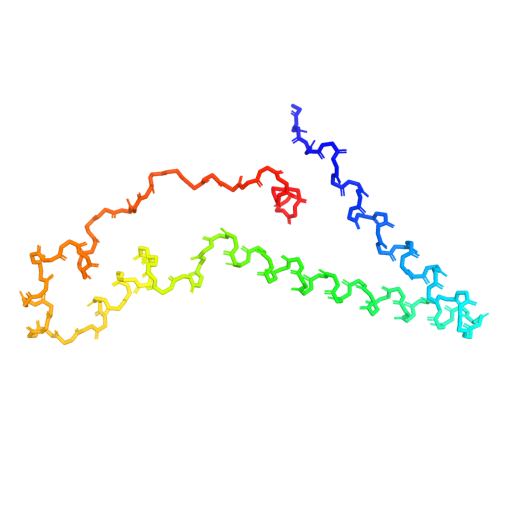 -19.100 1.129 21.107 1.00 79.75 90 PRO A O 1
ATOM 775 N N . LYS A 1 91 ? -20.665 2.599 21.779 1.00 77.06 91 LYS A N 1
ATOM 776 C CA . LYS A 1 91 ? -21.832 1.733 21.517 1.00 77.06 91 LYS A CA 1
ATOM 777 C C . LYS A 1 91 ? -22.284 1.774 20.055 1.00 77.06 91 LYS A C 1
ATOM 779 O O . LYS A 1 91 ? -22.944 0.847 19.600 1.00 77.06 91 LYS A O 1
ATOM 784 N N . GLN A 1 92 ? -21.901 2.818 19.321 1.00 72.00 92 GLN A N 1
ATOM 785 C CA . GLN A 1 92 ? -22.240 3.012 17.912 1.00 72.00 92 GLN A CA 1
ATOM 786 C C . GLN A 1 92 ? -20.997 3.404 17.096 1.00 72.00 92 GLN A C 1
ATOM 788 O O . GLN A 1 92 ? -20.124 4.111 17.618 1.00 72.00 92 GLN A O 1
ATOM 793 N N . PRO A 1 93 ? -20.888 2.955 15.832 1.00 67.50 93 PRO A N 1
ATOM 794 C CA . PRO A 1 93 ? -19.845 3.416 14.923 1.00 67.50 93 PRO A CA 1
ATOM 795 C C . PRO A 1 93 ? -19.965 4.930 14.690 1.00 67.50 93 PRO A C 1
ATOM 797 O O . PRO A 1 93 ? -21.060 5.468 14.565 1.00 67.50 93 PRO A O 1
ATOM 800 N N . LYS A 1 94 ? -18.824 5.633 14.635 1.00 62.72 94 LYS A N 1
ATOM 801 C CA . LYS A 1 94 ? -18.754 7.109 14.522 1.00 62.72 94 LYS A CA 1
ATOM 802 C C . LYS A 1 94 ? -19.380 7.650 13.221 1.00 62.72 94 LYS A C 1
ATOM 804 O O . LYS A 1 94 ? -19.708 8.830 13.159 1.00 62.72 94 LYS A O 1
ATOM 809 N N . LYS A 1 95 ? -19.523 6.810 12.189 1.00 59.81 95 LYS A N 1
ATOM 810 C CA . LYS A 1 95 ? -20.215 7.088 10.922 1.00 59.81 95 LYS A CA 1
ATOM 811 C C . LYS A 1 95 ? -20.906 5.805 10.446 1.00 59.81 95 LYS A C 1
ATOM 813 O O . LYS A 1 95 ? -20.296 4.742 10.525 1.00 59.81 95 LYS A O 1
ATOM 818 N N . SER A 1 96 ? -22.147 5.902 9.967 1.00 57.47 96 SER A N 1
ATOM 819 C CA . SER A 1 96 ? -22.866 4.789 9.318 1.00 57.47 96 SER A CA 1
ATOM 820 C C . SER A 1 96 ? -22.316 4.482 7.923 1.00 57.47 96 SER A C 1
ATOM 822 O O . SER A 1 96 ? -22.386 3.346 7.469 1.00 57.47 96 SER A O 1
ATOM 824 N N . GLU A 1 97 ? -21.731 5.487 7.268 1.00 57.47 97 GLU A N 1
ATOM 825 C CA . GLU A 1 97 ? -21.191 5.399 5.915 1.00 57.47 97 GLU A CA 1
ATOM 826 C C . GLU A 1 97 ? -19.726 5.848 5.893 1.00 57.47 97 GLU A C 1
ATOM 828 O O . GLU A 1 97 ? -19.375 6.964 6.297 1.00 57.47 97 GLU A O 1
ATOM 833 N N . TYR A 1 98 ? -18.855 4.967 5.405 1.00 57.56 98 TYR A N 1
ATOM 834 C CA . TYR A 1 98 ? -17.466 5.287 5.099 1.00 57.56 98 TYR A CA 1
ATOM 835 C C . TYR A 1 98 ? -17.392 5.805 3.661 1.00 57.56 98 TYR A C 1
ATOM 837 O O . TYR A 1 98 ? -17.466 5.044 2.699 1.00 57.56 98 TYR A O 1
ATOM 845 N N . VAL A 1 99 ? -17.249 7.121 3.500 1.00 56.78 99 VAL A N 1
ATOM 846 C CA . VAL A 1 99 ? -17.019 7.727 2.183 1.00 56.78 99 VAL A CA 1
ATOM 847 C C . VAL A 1 99 ? -15.532 7.611 1.857 1.00 56.78 99 VAL A C 1
ATOM 849 O O . VAL A 1 99 ? -14.743 8.491 2.199 1.00 56.78 99 VAL A O 1
ATOM 852 N N . VAL A 1 100 ? -15.140 6.521 1.194 1.00 55.97 100 VAL A N 1
ATOM 853 C CA . VAL A 1 100 ? -13.823 6.436 0.545 1.00 55.97 100 VAL A CA 1
ATOM 854 C C . VAL A 1 100 ? -13.761 7.548 -0.499 1.00 55.97 100 VAL A C 1
ATOM 856 O O . VAL A 1 100 ? -14.638 7.637 -1.366 1.00 55.97 100 VAL A O 1
ATOM 859 N N . GLN A 1 101 ? -12.760 8.428 -0.412 1.00 57.56 101 GLN A N 1
ATOM 860 C CA . GLN A 1 101 ? -12.648 9.527 -1.367 1.00 57.56 101 GLN A CA 1
ATOM 861 C C . GLN A 1 101 ? -12.474 8.980 -2.793 1.00 57.56 101 GLN A C 1
ATOM 863 O O . GLN A 1 101 ? -11.724 8.034 -3.038 1.00 57.56 101 GLN A O 1
ATOM 868 N N . SER A 1 102 ? -13.184 9.583 -3.751 1.00 57.19 102 SER A N 1
ATOM 869 C CA . SER A 1 102 ? -13.324 9.051 -5.113 1.00 57.19 102 SER A CA 1
ATOM 870 C C . SER A 1 102 ? -12.008 8.861 -5.871 1.00 57.19 102 SER A C 1
ATOM 872 O O . SER A 1 102 ? -11.989 8.097 -6.824 1.00 57.19 102 SER A O 1
ATOM 874 N N . TRP A 1 103 ? -10.911 9.505 -5.468 1.00 59.28 103 TRP A N 1
ATOM 875 C CA . TRP A 1 103 ? -9.603 9.359 -6.117 1.00 59.28 103 TRP A CA 1
ATOM 876 C C . TRP A 1 103 ? -8.836 8.085 -5.717 1.00 59.28 103 TRP A C 1
ATOM 878 O O . TRP A 1 103 ? -7.873 7.741 -6.389 1.00 59.28 103 TRP A O 1
ATOM 888 N N . ILE A 1 104 ? -9.289 7.366 -4.681 1.00 55.53 104 ILE A N 1
ATOM 889 C CA . ILE A 1 104 ? -8.667 6.124 -4.164 1.00 55.53 104 ILE A CA 1
ATOM 890 C C . ILE A 1 104 ? -9.505 4.887 -4.479 1.00 55.53 104 ILE A C 1
ATOM 892 O O . ILE A 1 104 ? -8.973 3.793 -4.623 1.00 55.53 104 ILE A O 1
ATOM 896 N N . LYS A 1 105 ? -10.814 5.074 -4.699 1.00 56.16 105 LYS A N 1
ATOM 897 C CA . LYS A 1 105 ? -11.706 4.043 -5.251 1.00 56.16 105 LYS A CA 1
ATOM 898 C C . LYS A 1 105 ? -11.122 3.250 -6.434 1.00 56.16 105 LYS A C 1
ATOM 900 O O . LYS A 1 105 ? -11.384 2.055 -6.479 1.00 56.16 105 LYS A O 1
ATOM 905 N N . PRO A 1 106 ? -10.350 3.834 -7.372 1.00 55.00 106 PRO A N 1
ATOM 906 C CA . PRO A 1 106 ? -9.798 3.057 -8.473 1.00 55.00 106 PRO A CA 1
ATOM 907 C C . PRO A 1 106 ? -8.598 2.187 -8.102 1.00 55.00 106 PRO A C 1
ATOM 909 O O . PRO A 1 106 ? -8.168 1.420 -8.946 1.00 55.00 106 PRO A O 1
ATOM 912 N N . ALA A 1 107 ? -8.058 2.292 -6.885 1.00 53.47 107 ALA A N 1
ATOM 913 C CA . ALA A 1 107 ? -7.093 1.326 -6.360 1.00 53.47 107 ALA A CA 1
ATOM 914 C C . ALA A 1 107 ? -7.773 0.105 -5.707 1.00 53.47 107 ALA A C 1
ATOM 916 O O . ALA A 1 107 ? -7.098 -0.874 -5.408 1.00 53.47 107 ALA A O 1
ATOM 917 N N . LEU A 1 108 ? -9.090 0.170 -5.465 1.00 49.53 108 LEU A N 1
ATOM 918 C CA . LEU A 1 108 ? -9.901 -0.906 -4.876 1.00 49.53 108 LEU A CA 1
ATOM 919 C C . LEU A 1 108 ? -10.653 -1.749 -5.926 1.00 49.53 108 LEU A C 1
ATOM 921 O O . LEU A 1 108 ? -11.306 -2.719 -5.546 1.00 49.53 108 LEU A O 1
ATOM 925 N N . TYR A 1 109 ? -10.600 -1.366 -7.207 1.00 43.94 109 TYR A N 1
ATOM 926 C CA . TYR A 1 109 ? -11.251 -2.050 -8.333 1.00 43.94 109 TYR A CA 1
ATOM 927 C C . TYR A 1 109 ? -10.231 -2.616 -9.313 1.00 43.94 109 TYR A C 1
ATOM 929 O O . TYR A 1 109 ? -9.217 -1.926 -9.554 1.00 43.94 109 TYR A O 1
#

Sequence (109 aa):
MSHLPQRSWVYILMTPLCTIVSWLFSLHTWTHFINLFFTFSIIFAILLFTLLVIQEGILDVTSYGFRRFKYQMMRKKDKDRYESDSFFNPKQPKKSEYVVQSWIKPALY

InterPro domains:
  IPR025007 Domain of unknown function DUF3899 [PF13038] (34-108)